Protein AF-A0A265N9C5-F1 (afdb_monomer_lite)

Secondary structure (DSSP, 8-state):
--S--SS-HHHHHHHHHHHHHHHHHHTT---TT-HHHHHHHHHHHHHHHH--GGG--HHHHHHHHHHHHHHHHHHHHHHHHHHHHHHHHHHHHHHHHHT-HHHHHHHHHHS-HHHHHHHHHHHHH---HHHHHHHHT--HHHHHHHHHHHHHHHHHHHHHHH-

Foldseek 3Di:
DDPDPVDDPVRVLVVCLVVLVVLCVVLVPDDPPCPLVVVLSVQSVVQVVPDDPVVDDSVVSSNCSSNVVVVVVSVVVVVVVVVVVVVVVVVVVLVVVLVDVVVLVVLVVQDDPVLNVLLCCCQVVVDDLVVVCVVVVHDSVVSVVSVVVSCVRCDVVNVVSRD

InterPro domains:
  IPR013324 RNA polymerase sigma factor, region 3/4-like [SSF88659] (97-156)

Radius of gyration: 30.81 Å; chains: 1; bounding box: 68×28×76 Å

Sequence (163 aa):
MNKELEFSYEEIFEQNVRRTHYYICKLNMEDPHRGFYQIDFYRLWNAYRTYRLDKGILSTYFNYTIRKNLLRDNMKNQHYAAIVNREMEALKMHIKRIDNPFLRKLIQAELTEIQWKWLDYCLREKMPVKKIAELENVSIGTVEQWESQVRGKLGEKIFRQLF

Organism: NCBI:txid2024554

Structure (mmCIF, N/CA/C/O backbone):
data_AF-A0A265N9C5-F1
#
_entry.id   AF-A0A265N9C5-F1
#
loop_
_atom_site.group_PDB
_atom_site.id
_atom_site.type_symbol
_atom_site.label_atom_id
_atom_site.label_alt_id
_atom_site.label_comp_id
_atom_site.label_asym_id
_atom_site.label_entity_id
_atom_site.label_seq_id
_atom_site.pdbx_PDB_ins_code
_atom_site.Cartn_x
_atom_site.Cartn_y
_atom_site.Cartn_z
_atom_site.occupancy
_atom_site.B_iso_or_equiv
_atom_site.auth_seq_id
_atom_site.auth_comp_id
_atom_site.auth_asym_id
_atom_site.auth_atom_id
_atom_site.pdbx_PDB_model_num
ATOM 1 N N . MET A 1 1 ? -28.082 12.637 35.195 1.00 36.22 1 MET A N 1
ATOM 2 C CA . MET A 1 1 ? -27.314 11.574 35.878 1.00 36.22 1 MET A CA 1
ATOM 3 C C . MET A 1 1 ? -28.002 10.253 35.591 1.00 36.22 1 MET A C 1
ATOM 5 O O . MET A 1 1 ? -29.090 10.036 36.103 1.00 36.22 1 MET A O 1
ATOM 9 N N . ASN A 1 2 ? -27.454 9.452 34.675 1.00 43.16 2 ASN A N 1
ATOM 10 C CA . ASN A 1 2 ? -28.048 8.174 34.277 1.00 43.16 2 ASN A CA 1
ATOM 11 C C . ASN A 1 2 ? -27.557 7.061 35.203 1.00 43.16 2 ASN A C 1
ATOM 13 O O . ASN A 1 2 ? -26.371 7.013 35.515 1.00 43.16 2 ASN A O 1
ATOM 17 N N . LYS A 1 3 ? -28.493 6.202 35.617 1.00 46.19 3 LYS A N 1
ATOM 18 C CA . LYS A 1 3 ? -28.280 4.997 36.424 1.00 46.19 3 LYS A CA 1
ATOM 19 C C . LYS A 1 3 ? -27.105 4.159 35.898 1.00 46.19 3 LYS A C 1
ATOM 21 O O . LYS A 1 3 ? -27.179 3.632 34.792 1.00 46.19 3 LYS A O 1
ATOM 26 N N . GLU A 1 4 ? -26.065 4.108 36.726 1.00 49.69 4 GLU A N 1
ATOM 27 C CA . GLU A 1 4 ? -25.081 3.036 36.933 1.00 49.69 4 GLU A CA 1
ATOM 28 C C . GLU A 1 4 ? -24.666 2.235 35.692 1.00 49.69 4 GLU A C 1
ATOM 30 O O . GLU A 1 4 ? -25.028 1.078 35.494 1.00 49.69 4 GLU A O 1
ATOM 35 N N . LEU A 1 5 ? -23.801 2.842 34.884 1.00 59.41 5 LEU A N 1
ATOM 36 C CA . LEU A 1 5 ? -22.685 2.072 34.349 1.00 59.41 5 LEU A CA 1
ATOM 37 C C . LEU A 1 5 ? -21.688 1.936 35.503 1.00 59.41 5 LEU A C 1
ATOM 39 O O . LEU A 1 5 ? -21.063 2.923 35.875 1.00 59.41 5 LEU A O 1
ATOM 43 N N . GLU A 1 6 ? -21.590 0.744 36.099 1.00 66.81 6 GLU A N 1
ATOM 44 C CA . GLU A 1 6 ? -20.619 0.435 37.171 1.00 66.81 6 GLU A CA 1
ATOM 45 C C . GLU A 1 6 ? -19.164 0.695 36.758 1.00 66.81 6 GLU A C 1
ATOM 47 O O . GLU A 1 6 ? -18.297 0.831 37.612 1.00 66.81 6 GLU A O 1
ATOM 52 N N . PHE A 1 7 ? -18.907 0.781 35.453 1.00 65.19 7 PHE A N 1
ATOM 53 C CA . PHE A 1 7 ? -17.588 0.989 34.883 1.00 65.19 7 PHE A CA 1
ATOM 54 C C . PHE A 1 7 ? -17.489 2.358 34.219 1.00 65.19 7 PHE A C 1
ATOM 56 O O . PHE A 1 7 ? -18.374 2.777 33.464 1.00 65.19 7 PHE A O 1
ATOM 63 N N . SER A 1 8 ? -16.364 3.020 34.454 1.00 79.38 8 SER A N 1
ATOM 64 C CA . SER A 1 8 ? -15.934 4.196 33.705 1.00 79.38 8 SER A CA 1
ATOM 65 C C . SER A 1 8 ? -15.696 3.859 32.228 1.00 79.38 8 SER A C 1
ATOM 67 O O . SER A 1 8 ? -15.565 2.695 31.826 1.00 79.38 8 SER A O 1
ATOM 69 N N . TYR A 1 9 ? -15.625 4.894 31.388 1.00 73.00 9 TYR A N 1
ATOM 70 C CA . TYR A 1 9 ? -15.276 4.706 29.983 1.00 73.00 9 TYR A CA 1
ATOM 71 C C . TYR A 1 9 ? -13.880 4.091 29.842 1.00 73.00 9 TYR A C 1
ATOM 73 O O . TYR A 1 9 ? -13.687 3.230 28.992 1.00 73.00 9 TYR A O 1
ATOM 81 N N . GLU A 1 10 ? -12.941 4.496 30.691 1.00 78.56 10 GLU A N 1
ATOM 82 C CA . GLU A 1 10 ? -11.556 4.037 30.726 1.00 78.56 10 GLU A CA 1
ATOM 83 C C . GLU A 1 10 ? -11.470 2.531 31.015 1.00 78.56 10 GLU A C 1
ATOM 85 O O . GLU A 1 10 ? -10.782 1.798 30.306 1.00 78.56 10 GLU A O 1
ATOM 90 N N . GLU A 1 11 ? -12.244 2.032 31.979 1.00 78.50 11 GLU A N 1
ATOM 91 C CA . GLU A 1 11 ? -12.289 0.600 32.306 1.00 78.50 11 GLU A CA 1
ATOM 92 C C . GLU A 1 11 ? -12.928 -0.218 31.181 1.00 78.50 11 GLU A C 1
ATOM 94 O O . GLU A 1 11 ? -12.422 -1.268 30.776 1.00 78.50 11 GLU A O 1
ATOM 99 N N . ILE A 1 12 ? -14.027 0.287 30.617 1.00 75.62 12 ILE A N 1
ATOM 100 C CA . ILE A 1 12 ? -14.651 -0.298 29.430 1.00 75.62 12 ILE A CA 1
ATOM 101 C C . ILE A 1 12 ? -13.660 -0.314 28.263 1.00 75.62 12 ILE A C 1
ATOM 103 O O . ILE A 1 12 ? -13.581 -1.291 27.513 1.00 75.62 12 ILE A O 1
ATOM 107 N N . PHE A 1 13 ? -12.913 0.765 28.088 1.00 76.56 13 PHE A N 1
ATOM 108 C CA . PHE A 1 13 ? -11.941 0.935 27.028 1.00 76.56 13 PHE A CA 1
ATOM 109 C C . PHE A 1 13 ? -10.825 -0.103 27.151 1.00 76.56 13 PHE A C 1
ATOM 111 O O . PHE A 1 13 ? -10.616 -0.873 26.210 1.00 76.56 13 PHE A O 1
ATOM 118 N N . GLU A 1 14 ? -10.180 -0.214 28.313 1.00 80.00 14 GLU A N 1
ATOM 119 C CA . GLU A 1 14 ? -9.107 -1.184 28.557 1.00 80.00 14 GLU A CA 1
ATOM 120 C C . GLU A 1 14 ? -9.557 -2.627 28.297 1.00 80.00 14 GLU A C 1
ATOM 122 O O . GLU A 1 14 ? -8.845 -3.411 27.658 1.00 80.00 14 GLU A O 1
ATOM 127 N N . GLN A 1 15 ? -10.785 -2.966 28.697 1.00 76.56 15 GLN A N 1
ATOM 128 C CA . GLN A 1 15 ? -11.369 -4.285 28.444 1.00 76.56 15 GLN A CA 1
ATOM 129 C C . GLN A 1 15 ? -11.571 -4.579 26.947 1.00 76.56 15 GLN A C 1
ATOM 131 O O . GLN A 1 15 ? -11.532 -5.742 26.530 1.00 76.56 15 GLN A O 1
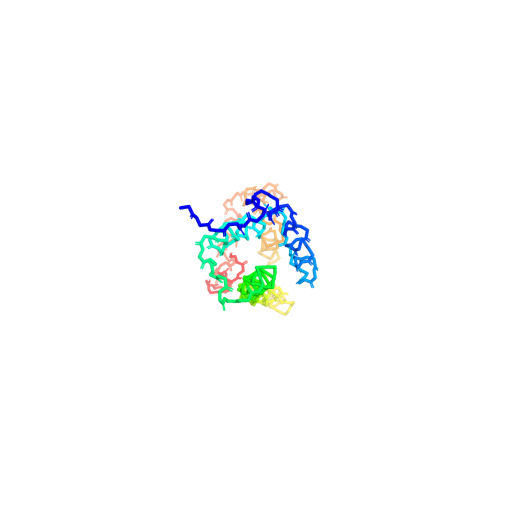ATOM 136 N N . ASN A 1 16 ? -11.784 -3.551 26.119 1.00 79.19 16 ASN A N 1
ATOM 137 C CA . ASN A 1 16 ? -12.029 -3.707 24.685 1.00 79.19 16 ASN A CA 1
ATOM 138 C C . ASN A 1 16 ? -10.767 -3.546 23.820 1.00 79.19 16 ASN A C 1
ATOM 140 O O . ASN A 1 16 ? -10.745 -4.086 22.714 1.00 79.19 16 ASN A O 1
ATOM 144 N N . VAL A 1 17 ? -9.679 -2.948 24.324 1.00 80.69 17 VAL A N 1
ATOM 145 C CA . VAL A 1 17 ? -8.379 -2.873 23.616 1.00 80.69 17 VAL A CA 1
ATOM 146 C C . VAL A 1 17 ? -7.891 -4.263 23.193 1.00 80.69 17 VAL A C 1
ATOM 148 O O . VAL A 1 17 ? -7.507 -4.477 22.038 1.00 80.69 17 VAL A O 1
ATOM 151 N N . ARG A 1 18 ? -7.950 -5.241 24.109 1.00 80.94 18 ARG A N 1
ATOM 152 C CA . ARG A 1 18 ? -7.560 -6.633 23.818 1.00 80.94 18 ARG A CA 1
ATOM 153 C C . ARG A 1 18 ? -8.463 -7.277 22.762 1.00 80.94 18 ARG A C 1
ATOM 155 O O . ARG A 1 18 ? -7.997 -8.098 21.977 1.00 80.94 18 ARG A O 1
ATOM 162 N N . ARG A 1 19 ? -9.742 -6.894 22.712 1.00 81.31 19 ARG A N 1
ATOM 163 C CA . ARG A 1 19 ? -10.717 -7.421 21.743 1.00 81.31 19 ARG A CA 1
ATOM 164 C C . ARG A 1 19 ? -10.477 -6.867 20.345 1.00 81.31 19 ARG A C 1
ATOM 166 O O . ARG A 1 19 ? -10.489 -7.642 19.394 1.00 81.31 19 ARG A O 1
ATOM 173 N N . THR A 1 20 ? -10.206 -5.570 20.220 1.00 82.94 20 THR A N 1
ATOM 174 C CA . THR A 1 20 ? -9.791 -4.971 18.944 1.00 82.94 20 THR A CA 1
ATOM 175 C C . THR A 1 20 ? -8.509 -5.630 18.438 1.00 82.94 20 THR A C 1
ATOM 177 O O . THR A 1 20 ? -8.475 -6.061 17.288 1.00 82.94 20 THR A O 1
ATOM 180 N N . HIS A 1 21 ? -7.513 -5.843 19.312 1.00 83.25 21 HIS A N 1
ATOM 181 C CA . HIS A 1 21 ? -6.295 -6.576 18.938 1.00 83.25 21 HIS A CA 1
ATOM 182 C C . HIS A 1 21 ? -6.606 -7.972 18.393 1.00 83.25 21 HIS A C 1
ATOM 184 O O . HIS A 1 21 ? -6.157 -8.346 17.312 1.00 83.25 21 HIS A O 1
ATOM 190 N N . TYR A 1 22 ? -7.427 -8.727 19.127 1.00 86.00 22 TYR A N 1
ATOM 191 C CA . TYR A 1 22 ? -7.836 -10.068 18.731 1.00 86.00 22 TYR A CA 1
ATOM 192 C C . TYR A 1 22 ? -8.494 -10.081 17.349 1.00 86.00 22 TYR A C 1
ATOM 194 O O . TYR A 1 22 ? -8.175 -10.946 16.538 1.00 86.00 22 TYR A O 1
ATOM 202 N N . TYR A 1 23 ? -9.393 -9.137 17.056 1.00 85.44 23 TYR A N 1
ATOM 203 C CA . TYR A 1 23 ? -10.063 -9.095 15.759 1.00 85.44 23 TYR A CA 1
ATOM 204 C C . TYR A 1 23 ? -9.146 -8.661 14.618 1.00 85.44 23 TYR A C 1
ATOM 206 O O . TYR A 1 23 ? -9.248 -9.259 13.554 1.00 85.44 23 TYR A O 1
ATOM 214 N N . ILE A 1 24 ? -8.237 -7.705 14.827 1.00 85.38 24 ILE A N 1
ATOM 215 C CA . ILE A 1 24 ? -7.233 -7.320 13.820 1.00 85.38 24 ILE A CA 1
ATOM 216 C C . ILE A 1 24 ? -6.377 -8.539 13.445 1.00 85.38 24 ILE A C 1
ATOM 218 O O . ILE A 1 24 ? -6.272 -8.879 12.265 1.00 85.38 24 ILE A O 1
ATOM 222 N N . CYS A 1 25 ? -5.869 -9.267 14.446 1.00 85.88 25 CYS A N 1
ATOM 223 C CA . CYS A 1 25 ? -5.095 -10.490 14.230 1.00 85.88 25 CYS A CA 1
ATOM 224 C C . CYS A 1 25 ? -5.935 -11.598 13.575 1.00 85.88 25 CYS A C 1
ATOM 226 O O . CYS A 1 25 ? -5.506 -12.220 12.608 1.00 85.88 25 CYS A O 1
ATOM 228 N N . LYS A 1 26 ? -7.163 -11.834 14.056 1.00 86.50 26 LYS A N 1
ATOM 229 C CA . LYS A 1 26 ? -8.064 -12.871 13.522 1.00 86.50 26 LYS A CA 1
ATOM 230 C C . LYS A 1 26 ? -8.492 -12.606 12.081 1.00 86.50 26 LYS A C 1
ATOM 232 O O . LYS A 1 26 ? -8.726 -13.550 11.334 1.00 86.50 26 LYS A O 1
ATOM 237 N N . LEU A 1 27 ? -8.656 -11.339 11.711 1.00 85.94 27 LEU A N 1
ATOM 238 C CA . LEU A 1 27 ? -9.014 -10.920 10.357 1.00 85.94 27 LEU A CA 1
ATOM 239 C C . LEU A 1 27 ? -7.788 -10.794 9.440 1.00 85.94 27 LEU A C 1
ATOM 241 O O . LEU A 1 27 ? -7.964 -10.456 8.271 1.00 85.94 27 LEU A O 1
ATOM 245 N N . ASN A 1 28 ? -6.586 -11.090 9.953 1.00 84.94 28 ASN A N 1
ATOM 246 C CA . ASN A 1 28 ? -5.308 -10.999 9.251 1.00 84.94 28 ASN A CA 1
ATOM 247 C C . ASN A 1 28 ? -5.093 -9.623 8.595 1.00 84.94 28 ASN A C 1
ATOM 249 O O . ASN A 1 28 ? -4.697 -9.524 7.435 1.00 84.94 28 ASN A O 1
ATOM 253 N N . MET A 1 29 ? -5.446 -8.562 9.323 1.00 82.19 29 MET A N 1
ATOM 254 C CA . MET A 1 29 ? -5.349 -7.186 8.846 1.00 82.19 29 MET A CA 1
ATOM 255 C C . MET A 1 29 ? -3.959 -6.634 9.164 1.00 82.19 29 MET A C 1
ATOM 257 O O . MET A 1 29 ? -3.533 -6.654 10.319 1.00 82.19 29 MET A O 1
ATOM 261 N N . GLU A 1 30 ? -3.267 -6.106 8.156 1.00 79.81 30 GLU A N 1
ATOM 262 C CA . GLU A 1 30 ? -2.042 -5.337 8.377 1.00 79.81 30 GLU A CA 1
ATOM 263 C C . GLU A 1 30 ? -2.393 -3.965 8.963 1.00 79.81 30 GLU A C 1
ATOM 265 O O . GLU A 1 30 ? -3.158 -3.202 8.372 1.00 79.81 30 GLU A O 1
ATOM 270 N N . ASP A 1 31 ? -1.832 -3.650 10.132 1.00 78.81 31 ASP A N 1
ATOM 271 C CA . ASP A 1 31 ? -2.040 -2.367 10.814 1.00 78.81 31 ASP A CA 1
ATOM 272 C C . ASP A 1 31 ? -0.719 -1.736 11.301 1.00 78.81 31 ASP A C 1
ATOM 274 O O . ASP A 1 31 ? -0.544 -1.490 12.500 1.00 78.81 31 ASP A O 1
ATOM 278 N N . PRO A 1 32 ? 0.251 -1.480 10.402 1.00 71.75 32 PRO A N 1
ATOM 279 C CA . PRO A 1 32 ? 1.592 -1.024 10.781 1.00 71.75 32 PRO A CA 1
ATOM 280 C C . PRO A 1 32 ? 1.592 0.309 11.547 1.00 71.75 32 PRO A C 1
ATOM 282 O O . PRO A 1 32 ? 2.480 0.553 12.361 1.00 71.75 32 PRO A O 1
ATOM 285 N N . HIS A 1 33 ? 0.578 1.154 11.338 1.00 75.56 33 HIS A N 1
ATOM 286 C CA . HIS A 1 33 ? 0.451 2.464 11.987 1.00 75.56 33 HIS A CA 1
ATOM 287 C C . HIS A 1 33 ? -0.632 2.526 13.070 1.00 75.56 33 HIS A C 1
ATOM 289 O O . HIS A 1 33 ? -0.927 3.612 13.570 1.00 75.56 33 HIS A O 1
ATOM 295 N N . ARG A 1 34 ? -1.227 1.388 13.454 1.00 76.88 34 ARG A N 1
ATOM 296 C CA . ARG A 1 34 ? -2.342 1.342 14.416 1.00 76.88 34 ARG A CA 1
ATOM 297 C C . ARG A 1 34 ? -3.531 2.232 14.011 1.00 76.88 34 ARG A C 1
ATOM 299 O O . ARG A 1 34 ? -4.211 2.809 14.861 1.00 76.88 34 ARG A O 1
ATOM 306 N N . GLY A 1 35 ? -3.781 2.366 12.711 1.00 76.69 35 GLY A N 1
ATOM 307 C CA . GLY A 1 35 ? -4.884 3.159 12.174 1.00 76.69 35 GLY A CA 1
ATOM 308 C C . GLY A 1 35 ? -6.240 2.542 12.510 1.00 76.69 35 GLY A C 1
ATOM 309 O O . GLY A 1 35 ? -7.165 3.259 12.898 1.00 76.69 35 GLY A O 1
ATOM 310 N N . PHE A 1 36 ? -6.347 1.209 12.459 1.00 75.12 36 PHE A N 1
ATOM 311 C CA . PHE A 1 36 ? -7.583 0.524 12.849 1.00 75.12 36 PHE A CA 1
ATOM 312 C C . PHE A 1 36 ? -7.879 0.704 14.333 1.00 75.12 36 PHE A C 1
ATOM 314 O O . PHE A 1 36 ? -9.025 0.958 14.692 1.00 75.12 36 PHE A O 1
ATOM 321 N N . TYR A 1 37 ? -6.848 0.674 15.179 1.00 75.25 37 TYR A N 1
ATOM 322 C CA . TYR A 1 37 ? -6.978 0.978 16.603 1.00 75.25 37 TYR A CA 1
ATOM 323 C C . TYR A 1 37 ? -7.586 2.355 16.870 1.00 75.25 37 TYR A C 1
ATOM 325 O O . TYR A 1 37 ? -8.556 2.463 17.615 1.00 75.25 37 TYR A O 1
ATOM 333 N N . GLN A 1 38 ? -7.045 3.409 16.254 1.00 77.50 38 GLN A N 1
ATOM 334 C CA . GLN A 1 38 ? -7.523 4.779 16.473 1.00 77.50 38 GLN A CA 1
ATOM 335 C C . GLN A 1 38 ? -8.980 4.955 16.028 1.00 77.50 38 GLN A C 1
ATOM 337 O O . GLN A 1 38 ? -9.796 5.552 16.735 1.00 77.50 38 GLN A O 1
ATOM 342 N N . ILE A 1 39 ? -9.319 4.394 14.866 1.00 78.12 39 ILE A N 1
ATOM 343 C CA . ILE A 1 39 ? -10.669 4.448 14.305 1.00 78.12 39 ILE A CA 1
ATOM 344 C C . ILE A 1 39 ? -11.656 3.672 15.185 1.00 78.12 39 ILE A C 1
ATOM 346 O O . ILE A 1 39 ? -12.766 4.153 15.439 1.00 78.12 39 ILE A O 1
ATOM 350 N N . ASP A 1 40 ? -11.264 2.499 15.682 1.00 79.12 40 ASP A N 1
ATOM 351 C CA . ASP A 1 40 ? -12.090 1.716 16.598 1.00 79.12 40 ASP A CA 1
ATOM 352 C C . ASP A 1 40 ? -12.319 2.438 17.926 1.00 79.12 40 ASP A C 1
ATOM 354 O O . ASP A 1 40 ? -13.435 2.393 18.439 1.00 79.12 40 ASP A O 1
ATOM 358 N N . PHE A 1 41 ? -11.334 3.168 18.454 1.00 79.38 41 PHE A N 1
ATOM 359 C CA . PHE A 1 41 ? -11.496 3.936 19.694 1.00 79.38 41 PHE A CA 1
ATOM 360 C C . PHE A 1 41 ? -12.541 5.042 19.571 1.00 79.38 41 PHE A C 1
ATOM 362 O O . PHE A 1 41 ? -13.442 5.145 20.405 1.00 79.38 41 PHE A O 1
ATOM 369 N N . TYR A 1 42 ? -12.494 5.819 18.488 1.00 83.00 42 TYR A N 1
ATOM 370 C CA . TYR A 1 42 ? -13.525 6.819 18.212 1.00 83.00 42 TYR A CA 1
ATOM 371 C C . TYR A 1 42 ? -14.920 6.181 18.070 1.00 83.00 42 TYR A C 1
ATOM 373 O O . TYR A 1 42 ? -15.922 6.697 18.576 1.00 83.00 42 TYR A O 1
ATOM 381 N N . ARG A 1 43 ? -14.998 5.021 17.409 1.00 83.50 43 ARG A N 1
ATOM 382 C CA . ARG A 1 43 ? -16.258 4.287 17.217 1.00 83.50 43 ARG A CA 1
ATOM 383 C C . ARG A 1 43 ? -16.785 3.687 18.520 1.00 83.50 43 ARG A C 1
ATOM 385 O O . ARG A 1 43 ? -17.997 3.699 18.719 1.00 83.50 43 ARG A O 1
ATOM 392 N N . LEU A 1 44 ? -15.910 3.214 19.405 1.00 83.62 44 LEU A N 1
ATOM 393 C CA . LEU A 1 44 ? -16.264 2.712 20.733 1.00 83.62 44 LEU A CA 1
ATOM 394 C C . LEU A 1 44 ? -16.807 3.820 21.627 1.00 83.62 44 LEU A C 1
ATOM 396 O O . LEU A 1 44 ? -17.853 3.636 22.243 1.00 83.62 44 LEU A O 1
ATOM 400 N N . TRP A 1 45 ? -16.169 4.990 21.627 1.00 83.88 45 TRP A N 1
ATOM 401 C CA . TRP A 1 45 ? -16.681 6.166 22.329 1.00 83.88 45 TRP A CA 1
ATOM 402 C C . TRP A 1 45 ? -18.084 6.552 21.851 1.00 83.88 45 TRP A C 1
ATOM 404 O O . TRP A 1 45 ? -19.005 6.725 22.652 1.00 83.88 45 TRP A O 1
ATOM 414 N N . ASN A 1 46 ? -18.289 6.616 20.534 1.00 83.75 46 ASN A N 1
ATOM 415 C CA . ASN A 1 46 ? -19.608 6.895 19.971 1.00 83.75 46 ASN A CA 1
ATOM 416 C C . ASN A 1 46 ? -20.633 5.804 20.315 1.00 83.75 46 ASN A C 1
ATOM 418 O O . ASN A 1 46 ? -21.785 6.118 20.618 1.00 83.75 46 ASN A O 1
ATOM 422 N N . ALA A 1 47 ? -20.230 4.532 20.300 1.00 84.31 47 ALA A N 1
ATOM 423 C CA . ALA A 1 47 ? -21.088 3.416 20.679 1.00 84.31 47 ALA A CA 1
ATOM 424 C C . ALA A 1 47 ? -21.496 3.499 22.156 1.00 84.31 47 ALA A C 1
ATOM 426 O O . ALA A 1 47 ? -22.668 3.312 22.460 1.00 84.31 47 ALA A O 1
ATOM 427 N N . TYR A 1 48 ? -20.564 3.837 23.049 1.00 84.62 48 TYR A N 1
ATOM 428 C CA . TYR A 1 48 ? -20.819 4.051 24.473 1.00 84.62 48 TYR A CA 1
ATOM 429 C C . TYR A 1 48 ? -21.817 5.194 24.700 1.00 84.62 48 TYR A C 1
ATOM 431 O O . TYR A 1 48 ? -22.827 5.011 25.373 1.00 84.62 48 TYR A O 1
ATOM 439 N N . ARG A 1 49 ? -21.608 6.347 24.052 1.00 84.38 49 ARG A N 1
ATOM 440 C CA . ARG A 1 49 ? -22.496 7.519 24.173 1.00 84.38 49 ARG A CA 1
ATOM 441 C C . ARG A 1 49 ? -23.915 7.296 23.655 1.00 84.38 49 ARG A C 1
ATOM 443 O O . ARG A 1 49 ? -24.837 7.973 24.098 1.00 84.38 49 ARG A O 1
ATOM 450 N N . THR A 1 50 ? -24.078 6.412 22.677 1.00 84.44 50 THR A N 1
ATOM 451 C CA . THR A 1 50 ? -25.366 6.145 22.012 1.00 84.44 50 THR A CA 1
ATOM 452 C C . THR A 1 50 ? -26.012 4.840 22.471 1.00 84.44 50 THR A C 1
ATOM 454 O O . THR A 1 50 ? -27.093 4.479 21.991 1.00 84.44 50 THR A O 1
ATOM 457 N N . TYR A 1 51 ? -25.364 4.122 23.391 1.00 83.31 51 TYR A N 1
ATOM 458 C CA . TYR A 1 51 ? -25.871 2.878 23.939 1.00 83.31 51 TYR A CA 1
ATOM 459 C C . TYR A 1 51 ? -27.133 3.127 24.765 1.00 83.31 51 TYR A C 1
ATOM 461 O O . TYR A 1 51 ? -27.251 4.100 25.509 1.00 83.31 51 TYR A O 1
ATOM 469 N N . ARG A 1 52 ? -28.089 2.211 24.628 1.00 83.00 52 ARG A N 1
ATOM 470 C CA . ARG A 1 52 ? -29.320 2.189 25.409 1.00 83.00 52 ARG A CA 1
ATOM 471 C C . ARG A 1 52 ? -29.460 0.799 26.024 1.00 83.00 52 ARG A C 1
ATOM 473 O O . ARG A 1 52 ? -29.220 -0.192 25.338 1.00 83.00 52 ARG A O 1
ATOM 480 N N . LEU A 1 53 ? -29.841 0.737 27.300 1.00 80.31 53 LEU A N 1
ATOM 481 C CA . LEU A 1 53 ? -29.927 -0.513 28.073 1.00 80.31 53 LEU A CA 1
ATOM 482 C C . LEU A 1 53 ? -30.909 -1.537 27.475 1.00 80.31 53 LEU A C 1
ATOM 484 O O . LEU A 1 53 ? -30.746 -2.735 27.675 1.00 80.31 53 LEU A O 1
ATOM 488 N N . ASP A 1 54 ? -31.894 -1.081 26.698 1.00 83.56 54 ASP A N 1
ATOM 489 C CA . ASP A 1 54 ? -32.859 -1.924 25.984 1.00 83.56 54 ASP A CA 1
ATOM 490 C C . ASP A 1 54 ? -32.262 -2.655 24.766 1.00 83.56 54 ASP A C 1
A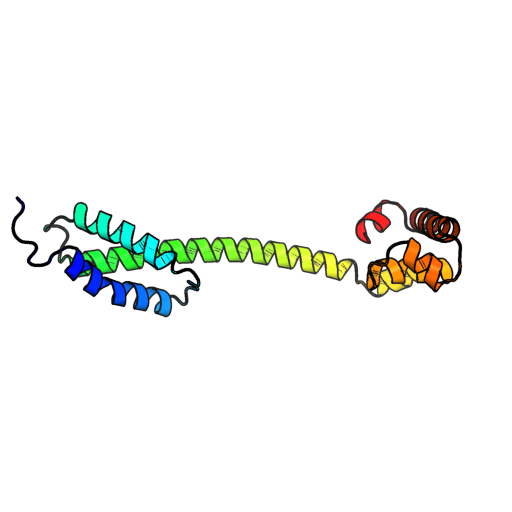TOM 492 O O . ASP A 1 54 ? -32.902 -3.542 24.209 1.00 83.56 54 ASP A O 1
ATOM 496 N N . LYS A 1 55 ? -31.025 -2.335 24.358 1.00 76.25 55 LYS A N 1
ATOM 497 C CA . LYS A 1 55 ? -30.332 -2.984 23.230 1.00 76.25 55 LYS A CA 1
ATOM 498 C C . LYS A 1 55 ? -29.532 -4.237 23.611 1.00 76.25 55 LYS A C 1
ATOM 500 O O . LYS A 1 55 ? -28.779 -4.752 22.783 1.00 76.25 55 LYS A O 1
ATOM 505 N N . GLY A 1 56 ? -29.716 -4.747 24.829 1.00 80.25 56 GLY A N 1
ATOM 506 C CA . GLY A 1 56 ? -29.007 -5.916 25.351 1.00 80.25 56 GLY A CA 1
ATOM 507 C C . GLY A 1 56 ? -27.661 -5.562 25.980 1.00 80.25 56 GLY A C 1
ATOM 508 O O . GLY A 1 56 ? -27.267 -4.407 25.995 1.00 80.25 56 GLY A O 1
ATOM 509 N N . ILE A 1 57 ? -26.954 -6.562 26.512 1.00 84.81 57 ILE A N 1
ATOM 510 C CA . ILE A 1 57 ? -25.749 -6.374 27.339 1.00 84.81 57 ILE A CA 1
ATOM 511 C C . ILE A 1 57 ? -24.676 -5.560 26.593 1.00 84.81 57 ILE A C 1
ATOM 513 O O . ILE A 1 57 ? -24.279 -5.910 25.478 1.00 84.81 57 ILE A O 1
ATOM 517 N N . LEU A 1 58 ? -24.136 -4.527 27.248 1.00 80.56 58 LEU A N 1
ATOM 518 C CA . LEU A 1 58 ? -23.142 -3.596 26.697 1.00 80.56 58 LEU A CA 1
ATOM 519 C C . LEU A 1 58 ? -21.940 -4.293 26.040 1.00 80.56 58 LEU A C 1
ATOM 521 O O . LEU A 1 58 ? -21.516 -3.921 24.947 1.00 80.56 58 LEU A O 1
ATOM 525 N N . SER A 1 59 ? -21.416 -5.344 26.673 1.00 79.88 59 SER A N 1
ATOM 526 C CA . SER A 1 59 ? -20.300 -6.134 26.141 1.00 79.88 59 SER A CA 1
ATOM 527 C C . SER A 1 59 ? -20.642 -6.813 24.810 1.00 79.88 59 SER A C 1
ATOM 529 O O . SER A 1 59 ? -19.813 -6.855 23.900 1.00 79.88 59 SER A O 1
ATOM 531 N N . THR A 1 60 ? -21.878 -7.294 24.662 1.00 84.56 60 THR A N 1
ATOM 532 C CA . THR A 1 60 ? -22.380 -7.903 23.424 1.00 84.56 60 THR A CA 1
ATOM 533 C C . THR A 1 60 ? -22.553 -6.845 22.340 1.00 84.56 60 THR A C 1
ATOM 535 O O . THR A 1 60 ? -22.127 -7.049 21.200 1.00 84.56 60 THR A O 1
ATOM 538 N N . TYR A 1 61 ? -23.097 -5.682 22.703 1.00 84.56 61 TYR A N 1
ATOM 539 C CA . TYR A 1 61 ? -23.240 -4.547 21.795 1.00 84.56 61 TYR A CA 1
ATOM 540 C C . TYR A 1 61 ? -21.886 -4.051 21.260 1.00 84.56 61 TYR A C 1
ATOM 542 O O . TYR A 1 61 ? -21.736 -3.819 20.055 1.00 84.56 61 TYR A O 1
ATOM 550 N N . PHE A 1 62 ? -20.869 -3.954 22.118 1.00 83.94 62 PHE A N 1
ATOM 551 C CA . PHE A 1 62 ? -19.513 -3.591 21.701 1.00 83.94 62 PHE A CA 1
ATOM 552 C C . PHE A 1 62 ? -18.852 -4.653 20.837 1.00 83.94 62 PHE A C 1
ATOM 554 O O . PHE A 1 62 ? -18.289 -4.302 19.803 1.00 83.94 62 PHE A O 1
ATOM 561 N N . ASN A 1 63 ? -18.988 -5.937 21.174 1.00 83.62 63 ASN A N 1
ATOM 562 C CA . ASN A 1 63 ? -18.476 -7.019 20.331 1.00 83.62 63 ASN A CA 1
ATOM 563 C C . ASN A 1 63 ? -19.039 -6.948 18.909 1.00 83.62 63 ASN A C 1
ATOM 565 O O . ASN A 1 63 ? -18.288 -7.044 17.936 1.00 83.62 63 ASN A O 1
ATOM 569 N N . TYR A 1 64 ? -20.352 -6.747 18.789 1.00 86.19 64 TYR A N 1
ATOM 570 C CA . TYR A 1 64 ? -20.997 -6.571 17.495 1.00 86.19 64 TYR A CA 1
ATOM 571 C C . TYR A 1 64 ? -20.464 -5.333 16.764 1.00 86.19 64 TYR A C 1
ATOM 573 O O . TYR A 1 64 ? -20.110 -5.420 15.588 1.00 86.19 64 TYR A O 1
ATOM 581 N N . THR A 1 65 ? -20.363 -4.200 17.462 1.00 85.44 65 THR A N 1
ATOM 582 C CA . THR A 1 65 ? -19.942 -2.924 16.872 1.00 85.44 65 THR A CA 1
ATOM 583 C C . THR A 1 65 ? -18.500 -2.974 16.368 1.00 85.44 65 THR A C 1
ATOM 585 O O . THR A 1 65 ? -18.269 -2.662 15.201 1.00 85.44 65 THR A O 1
ATOM 588 N N . ILE A 1 66 ? -17.551 -3.428 17.195 1.00 84.19 66 ILE A N 1
ATOM 589 C CA . ILE A 1 66 ? -16.128 -3.580 16.840 1.00 84.19 66 ILE A CA 1
ATOM 590 C C . ILE A 1 66 ? -15.989 -4.509 15.632 1.00 84.19 66 ILE A C 1
ATOM 592 O O . ILE A 1 66 ? -15.445 -4.130 14.596 1.00 84.19 66 ILE A O 1
ATOM 596 N N . ARG A 1 67 ? -16.562 -5.717 15.719 1.00 85.88 67 ARG A N 1
ATOM 597 C CA . ARG A 1 67 ? -16.448 -6.722 14.656 1.00 85.88 67 ARG A CA 1
ATOM 598 C C . ARG A 1 67 ? -17.025 -6.219 13.333 1.00 85.88 67 ARG A C 1
ATOM 600 O O . ARG A 1 67 ? -16.390 -6.380 12.295 1.00 85.88 67 ARG A O 1
ATOM 607 N N . LYS A 1 68 ? -18.222 -5.624 13.350 1.00 88.88 68 LYS A N 1
ATOM 608 C CA . LYS A 1 68 ? -18.888 -5.104 12.144 1.00 88.88 68 LYS A CA 1
ATOM 609 C C . LYS A 1 68 ? -18.052 -4.024 11.458 1.00 88.88 68 LYS A C 1
ATOM 611 O O . LYS A 1 68 ? -17.949 -4.004 10.234 1.00 88.88 68 LYS A O 1
ATOM 616 N N . ASN A 1 69 ? -17.482 -3.133 12.255 1.00 87.06 69 ASN A N 1
ATOM 617 C CA . ASN A 1 69 ? -16.698 -2.001 11.793 1.00 87.06 69 ASN A CA 1
ATOM 618 C C . ASN A 1 69 ? -15.363 -2.440 11.177 1.00 87.06 69 ASN A C 1
ATOM 620 O O . ASN A 1 69 ? -15.079 -2.069 10.038 1.00 87.06 69 ASN A O 1
ATOM 624 N N . LEU A 1 70 ? -14.614 -3.308 11.863 1.00 86.62 70 LEU A N 1
ATOM 625 C CA . LEU A 1 70 ? -13.372 -3.882 11.338 1.00 86.62 70 LEU A CA 1
ATOM 626 C C . LEU A 1 70 ? -13.606 -4.698 10.063 1.00 86.62 70 LEU A C 1
ATOM 628 O O . LEU A 1 70 ? -12.855 -4.561 9.103 1.00 86.62 70 LEU A O 1
ATOM 632 N N . LEU A 1 71 ? -14.683 -5.493 10.001 1.00 87.31 71 LEU A N 1
ATOM 633 C CA . LEU A 1 71 ? -15.049 -6.227 8.784 1.00 87.31 71 LEU A CA 1
ATOM 634 C C . LEU A 1 71 ? -15.303 -5.287 7.604 1.00 87.31 71 LEU A C 1
ATOM 636 O O . LEU A 1 71 ? -14.816 -5.538 6.503 1.00 87.31 71 LEU A O 1
ATOM 640 N N . ARG A 1 72 ? -16.051 -4.202 7.828 1.00 88.06 72 ARG A N 1
ATOM 641 C CA . ARG A 1 72 ? -16.343 -3.214 6.786 1.00 88.06 72 ARG A CA 1
ATOM 642 C C . 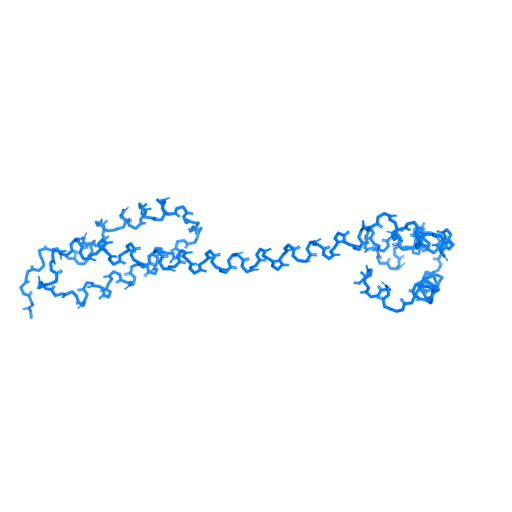ARG A 1 72 ? -15.065 -2.565 6.261 1.00 88.06 72 ARG A C 1
ATOM 644 O O . ARG A 1 72 ? -14.933 -2.404 5.049 1.00 88.06 72 ARG A O 1
ATOM 651 N N . ASP A 1 73 ? -14.152 -2.184 7.148 1.00 86.50 73 ASP A N 1
ATOM 652 C CA . ASP A 1 73 ? -12.912 -1.532 6.730 1.00 86.50 73 ASP A CA 1
ATOM 653 C C . ASP A 1 73 ? -11.957 -2.524 6.049 1.00 86.50 73 ASP A C 1
ATOM 655 O O . ASP A 1 73 ? -11.363 -2.186 5.028 1.00 86.50 73 ASP A O 1
ATOM 659 N N . ASN A 1 74 ? -11.895 -3.776 6.517 1.00 86.56 74 ASN A N 1
ATOM 660 C CA . ASN A 1 74 ? -11.134 -4.834 5.851 1.00 86.56 74 ASN A CA 1
ATOM 661 C C . ASN A 1 74 ? -11.630 -5.068 4.417 1.00 86.56 74 ASN A C 1
ATOM 663 O O . ASN A 1 74 ? -10.838 -5.073 3.480 1.00 86.56 74 ASN A O 1
ATOM 667 N N . MET A 1 75 ? -12.949 -5.183 4.221 1.00 87.31 75 MET A N 1
ATOM 668 C CA . MET A 1 75 ? -13.534 -5.356 2.886 1.00 87.31 75 MET A CA 1
ATOM 669 C C . MET A 1 75 ? -13.199 -4.188 1.953 1.00 87.31 75 MET A C 1
ATOM 671 O O . MET A 1 75 ? -12.876 -4.404 0.786 1.00 87.31 75 MET A O 1
ATOM 675 N N . LYS A 1 76 ? -13.247 -2.948 2.457 1.00 86.69 76 LYS A N 1
ATOM 676 C CA . LYS A 1 76 ? -12.851 -1.771 1.674 1.00 86.69 76 LYS A CA 1
ATOM 677 C C . LYS A 1 76 ? -11.383 -1.840 1.273 1.00 86.69 76 LYS A C 1
ATOM 679 O O . LYS A 1 76 ? -11.076 -1.657 0.100 1.00 86.69 76 LYS A O 1
ATOM 684 N N . ASN A 1 77 ? -10.494 -2.137 2.215 1.00 85.31 77 ASN A N 1
ATOM 685 C CA . ASN A 1 77 ? -9.061 -2.203 1.943 1.00 85.31 77 ASN A CA 1
ATOM 686 C C . ASN A 1 77 ? -8.719 -3.323 0.959 1.00 85.31 77 ASN A C 1
ATOM 688 O O . ASN A 1 77 ? -7.950 -3.095 0.032 1.00 85.31 77 ASN A O 1
ATOM 692 N N . GLN A 1 78 ? -9.344 -4.494 1.094 1.00 86.12 78 GLN A N 1
ATOM 693 C CA . GLN A 1 78 ? -9.207 -5.585 0.129 1.00 86.12 78 GLN A CA 1
ATOM 694 C C . GLN A 1 78 ? -9.680 -5.176 -1.267 1.00 86.12 78 GLN A C 1
ATOM 696 O O . GLN A 1 78 ? -9.029 -5.504 -2.256 1.00 86.12 78 GLN A O 1
ATOM 701 N N . HIS A 1 79 ? -10.783 -4.432 -1.361 1.00 86.56 79 HIS A N 1
ATOM 702 C CA . HIS A 1 79 ? -11.273 -3.931 -2.639 1.00 86.56 79 HIS A CA 1
ATOM 703 C C . HIS A 1 79 ? -10.289 -2.948 -3.289 1.00 86.56 79 HIS A C 1
ATOM 705 O O . HIS A 1 79 ? -9.946 -3.120 -4.458 1.00 86.56 79 HIS A O 1
ATOM 711 N N . TYR A 1 80 ? -9.775 -1.974 -2.531 1.00 82.62 80 TYR A N 1
ATOM 712 C CA . TYR A 1 80 ? -8.738 -1.059 -3.018 1.00 82.62 80 TYR A CA 1
ATOM 713 C C . TYR A 1 80 ? -7.469 -1.808 -3.442 1.00 82.62 80 TYR A C 1
ATOM 715 O O . TYR A 1 80 ? -6.964 -1.578 -4.538 1.00 82.62 80 TYR A O 1
ATOM 723 N N . ALA A 1 81 ? -6.993 -2.753 -2.628 1.00 85.25 81 ALA A N 1
ATOM 724 C CA . ALA A 1 81 ? -5.829 -3.571 -2.952 1.00 85.25 81 ALA A CA 1
ATOM 725 C C . ALA A 1 81 ? -6.045 -4.403 -4.225 1.00 85.25 81 ALA A C 1
ATOM 727 O O . ALA A 1 81 ? -5.135 -4.528 -5.039 1.00 85.25 81 ALA A O 1
ATOM 728 N N . ALA A 1 82 ? -7.248 -4.941 -4.442 1.00 88.88 82 ALA A N 1
ATOM 729 C CA . ALA A 1 82 ? -7.582 -5.684 -5.653 1.00 88.88 82 ALA A CA 1
ATOM 730 C C . ALA A 1 82 ? -7.570 -4.798 -6.910 1.00 88.88 82 ALA A C 1
ATOM 732 O O . ALA A 1 82 ? -7.082 -5.239 -7.951 1.00 88.88 82 ALA A O 1
ATOM 733 N N . ILE A 1 83 ? -8.068 -3.558 -6.816 1.00 86.88 83 ILE A N 1
ATOM 734 C CA . ILE A 1 83 ? -8.003 -2.577 -7.912 1.00 86.88 83 ILE A CA 1
ATOM 735 C C . ILE A 1 83 ? -6.543 -2.260 -8.239 1.00 86.88 83 ILE A C 1
ATOM 737 O O . ILE A 1 83 ? -6.126 -2.453 -9.380 1.00 86.88 83 ILE A O 1
ATOM 741 N N . VAL A 1 84 ? -5.755 -1.868 -7.233 1.00 82.31 84 VAL A N 1
ATOM 742 C CA . VAL A 1 84 ? -4.335 -1.532 -7.411 1.00 82.31 84 VAL A CA 1
ATOM 743 C C . VAL A 1 84 ? -3.563 -2.721 -7.979 1.00 82.31 84 VAL A C 1
ATOM 745 O O . VAL A 1 84 ? -2.814 -2.565 -8.937 1.00 82.31 84 VAL A O 1
ATOM 748 N N . ASN A 1 85 ? -3.776 -3.933 -7.461 1.00 85.31 85 ASN A N 1
ATOM 749 C CA . ASN A 1 85 ? -3.126 -5.132 -7.988 1.00 85.31 85 ASN A CA 1
ATOM 750 C C . ASN A 1 85 ? -3.512 -5.402 -9.444 1.00 85.31 85 ASN A C 1
ATOM 752 O O . ASN A 1 85 ? -2.640 -5.717 -10.247 1.00 85.31 85 ASN A O 1
ATOM 756 N N . ARG A 1 86 ? -4.788 -5.250 -9.818 1.00 84.25 86 ARG A N 1
ATOM 757 C CA . ARG A 1 86 ? -5.221 -5.401 -11.215 1.00 84.25 86 ARG A CA 1
ATOM 758 C C . ARG A 1 86 ? -4.517 -4.394 -12.125 1.00 84.25 86 ARG A C 1
ATOM 760 O O . ARG A 1 86 ? -4.066 -4.778 -13.201 1.00 84.25 86 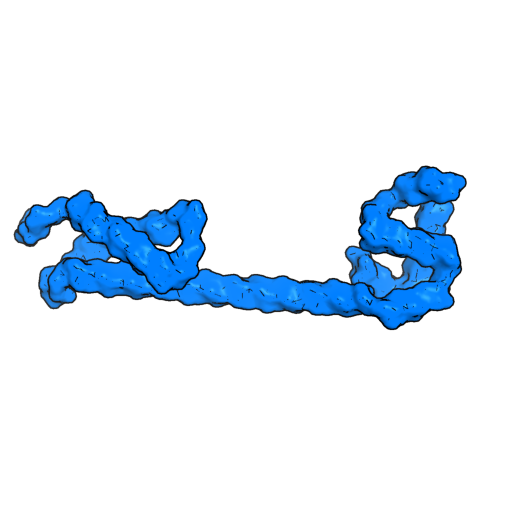ARG A O 1
ATOM 767 N N . GLU A 1 87 ? -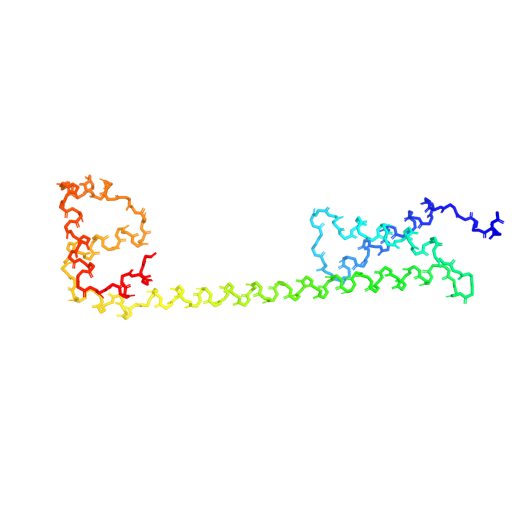4.427 -3.135 -11.711 1.00 78.94 87 GLU A N 1
ATOM 768 C CA . GLU A 1 87 ? -3.733 -2.089 -12.471 1.00 78.94 87 GLU A CA 1
ATOM 769 C C . GLU A 1 87 ? -2.233 -2.379 -12.589 1.00 78.94 87 GLU A C 1
ATOM 771 O O . GLU A 1 87 ? -1.674 -2.323 -13.685 1.00 78.94 87 GLU A O 1
ATOM 776 N N . MET A 1 88 ? -1.595 -2.784 -11.490 1.00 70.56 88 MET A N 1
ATOM 777 C CA . MET A 1 88 ? -0.187 -3.178 -11.467 1.00 70.56 88 MET A CA 1
ATOM 778 C C . MET A 1 88 ? 0.085 -4.384 -12.369 1.00 70.56 88 MET A C 1
ATOM 780 O O . MET A 1 88 ? 1.072 -4.387 -13.102 1.00 70.56 88 MET A O 1
ATOM 784 N N . GLU A 1 89 ? -0.781 -5.398 -12.369 1.00 74.44 89 GLU A N 1
ATOM 785 C CA . GLU A 1 89 ? -0.663 -6.544 -13.277 1.00 74.44 89 GLU A CA 1
ATOM 786 C C . GLU A 1 89 ? -0.886 -6.140 -14.741 1.00 74.44 89 GLU A C 1
ATOM 788 O O . GLU A 1 89 ? -0.147 -6.584 -15.620 1.00 74.44 89 GLU A O 1
ATOM 793 N N . ALA A 1 90 ? -1.832 -5.240 -15.028 1.00 71.75 90 ALA A N 1
ATOM 794 C CA . ALA A 1 90 ? -2.023 -4.699 -16.374 1.00 71.75 90 ALA A CA 1
ATOM 795 C C . ALA A 1 90 ? -0.786 -3.926 -16.867 1.00 71.75 90 ALA A C 1
ATOM 797 O O . ALA A 1 90 ? -0.400 -4.062 -18.035 1.00 71.75 90 ALA A O 1
ATOM 798 N N . LEU A 1 91 ? -0.133 -3.169 -15.980 1.00 67.19 91 LEU A N 1
ATOM 799 C CA . LEU A 1 91 ? 1.115 -2.466 -16.268 1.00 67.19 91 LEU A CA 1
ATOM 800 C C . LEU A 1 91 ? 2.277 -3.446 -16.484 1.00 67.19 91 LEU A C 1
ATOM 802 O O . LEU A 1 91 ? 2.982 -3.345 -17.486 1.00 67.19 91 LEU A O 1
ATOM 806 N N . LYS A 1 92 ? 2.439 -4.454 -15.615 1.00 68.50 92 LYS A N 1
ATOM 807 C CA . LYS A 1 92 ? 3.440 -5.525 -15.790 1.00 68.50 92 LYS A CA 1
ATOM 808 C C . LYS A 1 92 ? 3.255 -6.267 -17.112 1.00 68.50 92 LYS A C 1
ATOM 810 O O . LYS A 1 92 ? 4.237 -6.579 -17.780 1.00 68.50 92 LYS A O 1
ATOM 815 N N . MET A 1 93 ? 2.012 -6.539 -17.508 1.00 65.75 93 MET A N 1
ATOM 816 C CA . MET A 1 93 ? 1.696 -7.166 -18.792 1.00 65.75 93 MET A CA 1
ATOM 817 C C . MET A 1 93 ? 2.065 -6.276 -19.984 1.00 65.75 93 MET A C 1
ATOM 819 O O . MET A 1 93 ? 2.555 -6.792 -20.988 1.00 65.75 93 MET A O 1
ATOM 823 N N . HIS A 1 94 ? 1.883 -4.955 -19.882 1.00 59.97 94 HIS A N 1
ATOM 824 C CA . HIS A 1 94 ? 2.363 -4.015 -20.901 1.00 59.97 94 HIS A CA 1
ATOM 825 C C . HIS A 1 94 ? 3.891 -4.001 -20.985 1.00 59.97 94 HIS A C 1
ATOM 827 O O . HIS A 1 94 ? 4.434 -4.128 -22.079 1.00 59.97 94 HIS A O 1
ATOM 833 N N . ILE A 1 95 ? 4.583 -3.955 -19.846 1.00 58.31 95 ILE A N 1
ATOM 834 C CA . ILE A 1 95 ? 6.051 -4.001 -19.792 1.00 58.31 95 ILE A CA 1
ATOM 835 C C . ILE A 1 95 ? 6.581 -5.310 -20.404 1.00 58.31 95 ILE A C 1
ATOM 837 O O . ILE A 1 95 ? 7.466 -5.280 -21.253 1.00 58.31 95 ILE A O 1
ATOM 841 N N . LYS A 1 96 ? 5.987 -6.465 -20.071 1.00 62.62 96 LYS A N 1
ATOM 842 C CA . LYS A 1 96 ? 6.360 -7.762 -20.672 1.00 62.62 96 LYS A CA 1
ATOM 843 C C . LYS A 1 96 ? 6.144 -7.827 -22.187 1.00 62.62 96 LYS A C 1
ATOM 845 O O . LYS A 1 96 ? 6.845 -8.572 -22.861 1.00 62.62 96 LYS A O 1
ATOM 850 N N . ARG A 1 97 ? 5.169 -7.091 -22.735 1.00 58.03 97 ARG A N 1
ATOM 851 C CA . ARG A 1 97 ? 4.968 -7.001 -24.193 1.00 58.03 97 ARG A CA 1
ATOM 852 C C . ARG A 1 97 ? 6.057 -6.179 -24.877 1.00 58.03 97 ARG A C 1
ATOM 854 O O . ARG A 1 97 ? 6.385 -6.486 -26.019 1.00 58.03 97 ARG A O 1
ATOM 861 N N . ILE A 1 98 ? 6.589 -5.169 -24.195 1.00 55.53 98 ILE A N 1
ATOM 862 C CA . ILE A 1 98 ? 7.693 -4.340 -24.689 1.00 55.53 98 ILE A CA 1
ATOM 863 C C . ILE A 1 98 ? 9.000 -5.152 -24.684 1.00 55.53 98 ILE A C 1
ATOM 865 O O . ILE A 1 98 ? 9.750 -5.108 -25.654 1.00 55.53 98 ILE A O 1
ATOM 869 N N . ASP A 1 99 ? 9.209 -6.004 -23.677 1.00 58.06 99 ASP A N 1
ATOM 870 C CA . ASP A 1 99 ? 10.381 -6.889 -23.560 1.00 58.06 99 ASP A CA 1
ATOM 871 C C . ASP A 1 99 ? 10.229 -8.217 -24.346 1.00 58.06 99 ASP A C 1
ATOM 873 O O . ASP A 1 99 ? 10.575 -9.306 -23.886 1.00 58.06 99 ASP A O 1
ATOM 877 N N . ASN A 1 100 ? 9.630 -8.156 -25.541 1.00 70.38 100 ASN A N 1
ATOM 878 C CA . ASN A 1 100 ? 9.374 -9.326 -26.381 1.00 70.38 100 ASN A CA 1
ATOM 879 C C . ASN A 1 100 ? 10.627 -9.694 -27.211 1.00 70.38 100 ASN A C 1
ATOM 881 O O . ASN A 1 100 ? 11.025 -8.914 -28.082 1.00 70.38 100 ASN A O 1
ATOM 885 N N . PRO A 1 101 ? 11.206 -10.904 -27.054 1.00 73.56 101 PRO A N 1
ATOM 886 C CA . PRO A 1 101 ? 12.383 -11.345 -27.811 1.00 73.56 101 PRO A CA 1
ATOM 887 C C . PRO A 1 101 ? 12.213 -11.311 -29.338 1.00 73.56 101 PRO A C 1
ATOM 889 O O . PRO A 1 101 ? 13.193 -11.127 -30.060 1.00 73.56 101 PRO A O 1
ATOM 892 N N . PHE A 1 102 ? 10.987 -11.471 -29.847 1.00 71.44 102 PHE A N 1
ATOM 893 C CA . PHE A 1 102 ? 10.686 -11.365 -31.277 1.00 71.44 102 PHE A CA 1
ATOM 894 C C . PHE A 1 102 ? 10.697 -9.917 -31.761 1.00 71.44 102 PHE A C 1
ATOM 896 O O . PHE A 1 102 ? 11.292 -9.644 -32.799 1.00 71.44 102 PHE A O 1
ATOM 903 N N . LEU A 1 103 ? 10.108 -8.986 -31.000 1.00 70.75 103 LEU A N 1
ATOM 904 C CA . LEU A 1 103 ? 10.206 -7.553 -31.307 1.00 70.75 103 LEU A CA 1
ATOM 905 C C . LEU A 1 103 ? 11.661 -7.097 -31.242 1.00 70.75 103 LEU A C 1
ATOM 907 O O . LEU A 1 103 ? 12.107 -6.370 -32.118 1.00 70.75 103 LEU A O 1
ATOM 911 N N . ARG A 1 104 ? 12.424 -7.606 -30.269 1.00 74.62 104 ARG A N 1
ATOM 912 C CA . ARG A 1 104 ? 13.860 -7.352 -30.143 1.00 74.62 104 ARG A CA 1
ATOM 913 C C . ARG A 1 104 ? 14.621 -7.755 -31.407 1.00 74.62 104 ARG A C 1
ATOM 915 O O . ARG A 1 104 ? 15.363 -6.944 -31.945 1.00 74.62 104 ARG A O 1
ATOM 922 N N . LYS A 1 105 ? 14.401 -8.978 -31.904 1.00 79.81 105 LYS A N 1
ATOM 923 C CA . LYS A 1 105 ? 15.022 -9.465 -33.149 1.00 79.81 105 LYS A CA 1
ATOM 924 C C . LYS A 1 105 ? 14.566 -8.686 -34.382 1.00 79.81 105 LYS A C 1
ATOM 926 O O . LYS A 1 105 ? 15.386 -8.418 -35.249 1.00 79.81 105 LYS A O 1
ATOM 931 N N . LEU A 1 106 ? 13.286 -8.320 -34.453 1.00 75.56 106 LEU A N 1
ATOM 932 C CA . LEU A 1 106 ? 12.736 -7.547 -35.567 1.00 75.56 106 LEU A CA 1
ATOM 933 C C . LEU A 1 106 ? 13.334 -6.134 -35.613 1.00 75.56 106 LEU A C 1
ATOM 935 O O . LEU A 1 106 ? 13.801 -5.699 -36.654 1.00 75.56 106 LEU A O 1
ATOM 939 N N . ILE A 1 107 ? 13.391 -5.451 -34.467 1.00 78.50 107 ILE A N 1
ATOM 940 C CA . ILE A 1 107 ? 14.015 -4.130 -34.322 1.00 78.50 107 ILE A CA 1
ATOM 941 C C . ILE A 1 107 ? 15.513 -4.209 -34.632 1.00 78.50 107 ILE A C 1
ATOM 943 O O . ILE A 1 107 ? 16.035 -3.369 -35.357 1.00 78.50 107 ILE A O 1
ATOM 947 N N . GLN A 1 108 ? 16.205 -5.231 -34.121 1.00 83.44 108 GLN A N 1
ATOM 948 C CA . GLN A 1 108 ? 17.630 -5.431 -34.379 1.00 83.44 108 GLN A CA 1
ATOM 949 C C . GLN A 1 108 ? 17.929 -5.651 -35.870 1.00 83.44 108 GLN A C 1
ATOM 951 O O . GLN A 1 108 ? 18.984 -5.231 -36.329 1.00 83.44 108 GLN A O 1
ATOM 956 N N . ALA A 1 109 ? 17.020 -6.270 -36.629 1.00 83.56 109 ALA A N 1
ATOM 957 C CA . ALA A 1 109 ? 17.196 -6.487 -38.066 1.00 83.56 109 ALA A CA 1
ATOM 958 C C . ALA A 1 109 ? 17.122 -5.188 -38.896 1.00 83.56 109 ALA A C 1
ATOM 960 O O . ALA A 1 109 ? 17.757 -5.099 -39.942 1.00 83.56 109 ALA A O 1
ATOM 961 N N . GLU A 1 110 ? 16.387 -4.176 -38.423 1.00 82.81 110 GLU A N 1
ATOM 962 C CA . GLU A 1 110 ? 16.198 -2.888 -39.116 1.00 82.81 110 GLU A CA 1
ATOM 963 C C . GLU A 1 110 ? 17.275 -1.841 -38.760 1.00 82.81 110 GLU A C 1
ATOM 965 O O . GLU A 1 110 ? 17.461 -0.822 -39.444 1.00 82.81 110 GLU A O 1
ATOM 970 N N . LEU A 1 111 ? 18.007 -2.070 -37.669 1.00 87.31 111 LEU A N 1
ATOM 971 C CA . LEU A 1 111 ? 19.009 -1.153 -37.139 1.00 87.31 111 LEU A CA 1
ATOM 972 C C . LEU A 1 111 ? 20.425 -1.613 -37.489 1.00 87.31 111 LEU A C 1
ATOM 974 O O . LEU A 1 111 ? 20.749 -2.795 -37.479 1.00 87.31 111 LEU A O 1
ATOM 978 N N . THR A 1 112 ? 21.309 -0.656 -37.769 1.00 90.31 112 THR A N 1
ATOM 979 C CA . THR A 1 112 ? 22.745 -0.955 -37.869 1.00 90.31 112 THR A CA 1
ATOM 980 C C . THR A 1 112 ? 23.310 -1.256 -36.482 1.00 90.31 112 THR A C 1
ATOM 982 O O . THR A 1 112 ? 22.764 -0.787 -35.486 1.00 90.31 112 THR A O 1
ATOM 985 N N . GLU A 1 113 ? 24.460 -1.923 -36.398 1.00 86.75 113 GLU A N 1
ATOM 986 C CA . GLU A 1 113 ? 25.098 -2.285 -35.123 1.00 86.75 113 GLU A CA 1
ATOM 987 C C . GLU A 1 113 ? 25.240 -1.100 -34.150 1.00 86.75 113 GLU A C 1
ATOM 989 O O . GLU A 1 113 ? 24.880 -1.209 -32.983 1.00 86.75 113 GLU A O 1
ATOM 994 N N . ILE A 1 114 ? 25.644 0.071 -34.650 1.00 87.31 114 ILE A N 1
ATOM 995 C CA . ILE A 1 114 ? 25.796 1.300 -33.854 1.00 87.31 114 ILE A CA 1
ATOM 996 C C . ILE A 1 114 ? 24.445 1.828 -33.328 1.00 87.31 114 ILE A C 1
ATOM 998 O O . ILE A 1 114 ? 24.327 2.228 -32.173 1.00 87.31 114 ILE A O 1
ATOM 1002 N N . GLN A 1 115 ? 23.401 1.776 -34.156 1.00 87.56 115 GLN A N 1
ATOM 1003 C CA . GLN A 1 115 ? 22.035 2.185 -33.801 1.00 87.56 115 GLN A CA 1
ATOM 1004 C C . GLN A 1 115 ? 21.426 1.233 -32.762 1.00 87.56 115 GLN A C 1
ATOM 1006 O O . GLN A 1 115 ? 20.747 1.662 -31.831 1.00 87.56 115 GLN A O 1
ATOM 1011 N N . TRP A 1 116 ? 21.701 -0.065 -32.906 1.00 87.25 116 TRP A N 1
ATOM 1012 C CA . TRP A 1 116 ? 21.307 -1.091 -31.949 1.00 87.25 116 TRP A CA 1
ATOM 1013 C C . TRP A 1 116 ? 22.021 -0.924 -30.605 1.00 87.25 116 TRP A C 1
ATOM 1015 O O . TRP A 1 116 ? 21.388 -1.001 -29.554 1.00 87.25 116 TRP A O 1
ATOM 1025 N N . LYS A 1 117 ? 23.326 -0.640 -30.639 1.00 87.94 117 LYS A N 1
ATOM 1026 C CA . LYS A 1 117 ? 24.150 -0.395 -29.453 1.00 87.94 117 LYS A CA 1
ATOM 1027 C C . LYS A 1 117 ? 23.651 0.819 -28.666 1.00 87.94 117 LYS A C 1
ATOM 1029 O O . LYS A 1 117 ? 23.471 0.727 -27.455 1.00 87.94 117 LYS A O 1
ATOM 1034 N N . TRP A 1 118 ? 23.327 1.914 -29.360 1.00 89.19 118 TRP A N 1
ATOM 1035 C CA . TRP A 1 118 ? 22.668 3.080 -28.763 1.00 89.19 118 TRP A CA 1
ATOM 1036 C C . TRP A 1 118 ? 21.342 2.709 -28.083 1.00 89.19 118 TRP A C 1
ATOM 1038 O O . TRP A 1 118 ? 21.126 3.051 -26.921 1.00 89.19 118 TRP A O 1
ATOM 1048 N N . LEU A 1 119 ? 20.480 1.957 -28.775 1.00 85.12 119 LEU A N 1
ATOM 1049 C CA . LEU A 1 119 ? 19.179 1.557 -28.241 1.00 85.12 119 LEU A CA 1
ATOM 1050 C C . LEU A 1 119 ? 19.316 0.667 -26.989 1.00 85.12 119 LEU A C 1
ATOM 1052 O O . LEU A 1 119 ? 18.579 0.869 -26.025 1.00 85.12 119 LEU A O 1
ATOM 1056 N N . ASP A 1 120 ? 20.268 -0.275 -26.961 1.00 84.06 120 ASP A N 1
ATOM 1057 C CA . ASP A 1 120 ? 20.524 -1.126 -25.784 1.00 84.06 120 ASP A CA 1
ATOM 1058 C C . ASP A 1 120 ? 21.061 -0.296 -24.598 1.00 84.06 120 ASP A C 1
ATOM 1060 O O . ASP A 1 120 ? 20.578 -0.481 -23.480 1.00 84.06 120 ASP A O 1
ATOM 1064 N N . TYR A 1 121 ? 21.942 0.693 -24.824 1.00 85.81 121 TYR A N 1
ATOM 1065 C CA . TYR A 1 121 ? 22.399 1.616 -23.768 1.00 85.81 121 TYR A CA 1
ATOM 1066 C C . TYR A 1 121 ? 21.264 2.438 -23.152 1.00 85.81 121 TYR A C 1
ATOM 1068 O O . TYR A 1 121 ? 21.225 2.645 -21.932 1.00 85.81 121 TYR A O 1
ATOM 1076 N N . CYS A 1 122 ? 20.318 2.892 -23.971 1.00 81.38 122 CYS A N 1
ATOM 1077 C CA . CYS A 1 122 ? 19.186 3.672 -23.490 1.00 81.38 122 CYS A CA 1
ATOM 1078 C C . CYS A 1 122 ? 18.145 2.801 -22.761 1.00 81.38 122 CYS A C 1
ATOM 1080 O O . CYS A 1 122 ? 17.647 3.212 -21.712 1.00 81.38 122 CYS A O 1
ATOM 1082 N N . LEU A 1 123 ? 17.850 1.593 -23.258 1.00 76.38 123 LEU A N 1
ATOM 1083 C CA . LEU A 1 123 ? 16.839 0.698 -22.675 1.00 76.38 123 LEU A CA 1
ATOM 1084 C C . LEU A 1 123 ? 17.322 -0.043 -21.421 1.00 76.38 123 LEU A C 1
ATOM 1086 O O . LEU A 1 123 ? 16.591 -0.128 -20.435 1.00 76.38 123 LEU A O 1
ATOM 1090 N N . ARG A 1 124 ? 18.542 -0.593 -21.445 1.00 69.88 124 ARG A N 1
ATOM 1091 C CA . ARG A 1 124 ? 19.074 -1.432 -20.358 1.00 69.88 124 ARG A CA 1
ATOM 1092 C C . ARG A 1 124 ? 19.666 -0.597 -19.230 1.00 69.88 124 ARG A C 1
ATOM 1094 O O . ARG A 1 124 ? 19.479 -0.921 -18.060 1.00 69.88 124 ARG A O 1
ATOM 1101 N N . GLU A 1 125 ? 20.385 0.465 -19.581 1.00 66.00 125 GLU A N 1
ATOM 1102 C CA . GLU A 1 125 ? 21.253 1.180 -18.640 1.00 66.00 125 GLU A CA 1
ATOM 1103 C C . GLU A 1 125 ? 20.789 2.611 -18.342 1.00 66.00 125 GLU A C 1
ATOM 1105 O O . GLU A 1 125 ? 21.393 3.285 -17.506 1.00 66.00 125 GLU A O 1
ATOM 1110 N N . LYS A 1 126 ? 19.698 3.069 -18.985 1.00 75.81 126 LYS A N 1
ATOM 1111 C CA . LYS A 1 126 ? 19.144 4.431 -18.852 1.00 75.81 126 LYS A CA 1
ATOM 1112 C C . LYS A 1 126 ? 20.234 5.505 -18.933 1.00 75.81 126 LYS A C 1
ATOM 1114 O O . LYS A 1 126 ? 20.211 6.494 -18.195 1.00 75.81 126 LYS A O 1
ATOM 1119 N N . MET A 1 127 ? 21.237 5.281 -19.784 1.00 81.81 127 MET A N 1
ATOM 1120 C CA . MET A 1 127 ? 22.393 6.163 -19.837 1.00 81.81 127 MET A CA 1
ATOM 1121 C C . MET A 1 127 ? 22.038 7.501 -20.491 1.00 81.81 127 MET A C 1
ATOM 1123 O O . MET A 1 127 ? 21.384 7.515 -21.534 1.00 81.81 127 MET A O 1
ATOM 1127 N N . PRO A 1 128 ? 22.511 8.632 -19.938 1.00 86.19 128 PRO A N 1
ATOM 1128 C CA . PRO A 1 128 ? 22.385 9.918 -20.605 1.00 86.19 128 PRO A CA 1
ATOM 1129 C C . PRO A 1 128 ? 23.294 9.972 -21.844 1.00 86.19 128 PRO A C 1
ATOM 1131 O O . PRO A 1 128 ? 24.407 9.444 -21.824 1.00 86.19 128 PRO A O 1
ATOM 1134 N N . VAL A 1 129 ? 22.855 10.684 -22.889 1.00 85.69 129 VAL A N 1
ATOM 1135 C CA . VAL A 1 129 ? 23.552 10.852 -24.188 1.00 85.69 129 VAL A CA 1
ATOM 1136 C C . VAL A 1 129 ? 25.035 11.202 -24.017 1.00 85.69 129 VAL A C 1
ATOM 1138 O O . VAL A 1 129 ? 25.898 10.634 -24.681 1.00 85.69 129 VAL A O 1
ATOM 1141 N N . LYS A 1 130 ? 25.349 12.081 -23.058 1.00 87.62 130 LYS A N 1
ATOM 1142 C CA . LYS A 1 130 ? 26.723 12.491 -22.739 1.00 87.62 130 LYS A CA 1
ATOM 1143 C C . LYS A 1 130 ? 27.619 11.321 -22.310 1.00 87.62 130 LYS A C 1
ATOM 1145 O O . LYS A 1 130 ? 28.762 11.242 -22.738 1.00 87.62 130 LYS A O 1
ATOM 1150 N N . LYS A 1 131 ? 27.093 10.396 -21.503 1.00 87.69 131 LYS A N 1
ATOM 1151 C CA . LYS A 1 131 ? 27.844 9.228 -21.024 1.00 87.69 131 LYS A CA 1
ATOM 1152 C C . LYS A 1 131 ? 28.085 8.219 -22.148 1.00 87.69 131 LYS A C 1
ATOM 1154 O O . LYS A 1 131 ? 29.148 7.616 -22.202 1.00 87.69 131 LYS A O 1
ATOM 1159 N N . ILE A 1 132 ? 27.127 8.077 -23.067 1.00 89.19 132 ILE A N 1
ATOM 1160 C CA . ILE A 1 132 ? 27.284 7.245 -24.271 1.00 89.19 132 ILE A CA 1
ATOM 1161 C C . ILE A 1 132 ? 28.384 7.822 -25.171 1.00 89.19 132 ILE A C 1
ATOM 1163 O O . ILE A 1 132 ? 29.236 7.078 -25.644 1.00 89.19 132 ILE A O 1
ATOM 1167 N N . ALA A 1 133 ? 28.407 9.145 -25.356 1.00 91.06 133 ALA A N 1
ATOM 1168 C CA . ALA A 1 133 ? 29.432 9.826 -26.146 1.00 91.06 133 ALA A CA 1
ATOM 1169 C C . ALA A 1 133 ? 30.848 9.605 -25.582 1.00 91.06 133 ALA A C 1
ATOM 1171 O O . ALA A 1 133 ? 31.770 9.295 -26.333 1.00 91.06 133 ALA A O 1
ATOM 1172 N N . GLU A 1 134 ? 31.004 9.696 -24.256 1.00 90.62 134 GLU A N 1
ATOM 1173 C CA . GLU A 1 134 ? 32.268 9.422 -23.558 1.00 90.62 134 GLU A CA 1
ATOM 1174 C C . GLU A 1 134 ? 32.701 7.950 -23.686 1.00 90.62 134 GLU A C 1
ATOM 1176 O O . GLU A 1 134 ? 33.871 7.680 -23.944 1.00 90.62 134 GLU A O 1
ATOM 1181 N N . LEU A 1 135 ? 31.769 6.998 -23.548 1.00 88.75 135 LEU A N 1
ATOM 1182 C CA . LEU A 1 135 ? 32.055 5.559 -23.646 1.00 88.75 135 LEU A CA 1
ATOM 1183 C C . LEU A 1 135 ? 32.444 5.120 -25.061 1.00 88.75 135 LEU A C 1
ATOM 1185 O O . LEU A 1 135 ? 33.359 4.318 -25.228 1.00 88.75 135 LEU A O 1
ATOM 1189 N N . GLU A 1 136 ? 31.759 5.647 -26.073 1.00 90.12 136 GLU A N 1
ATOM 1190 C CA . GLU A 1 136 ? 32.013 5.324 -27.480 1.00 90.12 136 GLU A CA 1
ATOM 1191 C C . GLU A 1 136 ? 33.099 6.209 -28.106 1.00 90.12 136 GLU A C 1
ATOM 1193 O O . GLU A 1 136 ? 33.454 6.016 -29.268 1.00 90.12 136 GLU A O 1
ATOM 1198 N N . ASN A 1 137 ? 33.642 7.167 -27.345 1.00 91.56 137 ASN A N 1
ATOM 1199 C CA . ASN A 1 137 ? 34.630 8.143 -27.802 1.00 91.56 137 ASN A CA 1
ATOM 1200 C C . ASN A 1 137 ? 34.173 8.900 -29.068 1.00 91.56 137 ASN A C 1
ATOM 1202 O O . ASN A 1 137 ? 34.924 9.077 -30.030 1.00 91.56 137 ASN A O 1
ATOM 1206 N N . VAL A 1 138 ? 32.910 9.333 -29.070 1.00 93.25 138 VAL A N 1
ATOM 1207 C CA . VAL A 1 138 ? 32.278 10.098 -30.154 1.00 93.25 138 VAL A CA 1
ATOM 1208 C C . VAL A 1 138 ? 31.762 11.440 -29.640 1.00 93.25 138 VAL A C 1
ATOM 1210 O O . VAL A 1 138 ? 31.677 11.685 -28.439 1.00 93.25 138 VAL A O 1
ATOM 1213 N N . SER A 1 139 ? 31.390 12.337 -30.553 1.00 93.88 139 SER A N 1
ATOM 1214 C CA . SER A 1 139 ? 30.759 13.600 -30.163 1.00 93.88 139 SER A CA 1
ATOM 1215 C C . SER A 1 139 ? 29.309 13.387 -29.713 1.00 93.88 139 SER A C 1
ATOM 1217 O O . SER A 1 139 ? 28.625 12.486 -30.197 1.00 93.88 139 SER A O 1
ATOM 1219 N N . ILE A 1 140 ? 28.803 14.260 -28.838 1.00 91.62 140 ILE A N 1
ATOM 1220 C CA . ILE A 1 140 ? 27.392 14.250 -28.411 1.00 91.62 140 ILE A CA 1
ATOM 1221 C C . ILE A 1 140 ? 26.453 14.330 -29.625 1.00 91.62 140 ILE A C 1
ATOM 1223 O O . ILE A 1 140 ? 25.514 13.545 -29.718 1.00 91.62 140 ILE A O 1
ATOM 1227 N N . GLY A 1 141 ? 26.761 15.191 -30.602 1.00 90.56 141 GLY A N 1
ATOM 1228 C CA . GLY A 1 141 ? 25.958 15.323 -31.822 1.00 90.56 141 GLY A CA 1
ATOM 1229 C C . GLY A 1 141 ? 25.930 14.050 -32.678 1.00 90.56 141 GLY A C 1
ATOM 1230 O O . GLY A 1 141 ? 24.942 13.778 -33.353 1.00 90.56 141 GLY A O 1
ATOM 1231 N N . THR A 1 142 ? 26.975 13.218 -32.612 1.00 90.94 142 THR A N 1
ATOM 1232 C CA . THR A 1 142 ? 26.988 11.894 -33.256 1.00 90.94 142 THR A CA 1
ATOM 1233 C C . THR A 1 142 ? 25.989 10.946 -32.590 1.00 90.94 142 THR A C 1
ATOM 1235 O O . THR A 1 142 ? 25.272 10.229 -33.283 1.00 90.94 142 THR A O 1
ATOM 1238 N N . VAL A 1 143 ? 25.885 10.979 -31.259 1.00 90.69 143 VAL A N 1
ATOM 1239 C CA . VAL A 1 143 ? 24.918 10.167 -30.505 1.00 90.69 143 VAL A CA 1
ATOM 1240 C C . VAL A 1 143 ? 23.480 10.644 -30.750 1.00 90.69 143 VAL A C 1
ATOM 1242 O O . VAL A 1 143 ? 22.587 9.824 -30.953 1.00 90.69 143 VAL A O 1
ATOM 1245 N N . GLU A 1 144 ? 23.251 11.956 -30.818 1.00 90.75 144 GLU A N 1
ATOM 1246 C CA . GLU A 1 144 ? 21.946 12.539 -31.183 1.00 90.75 144 GLU A CA 1
ATOM 1247 C C . GLU A 1 144 ? 21.537 12.182 -32.622 1.00 90.75 144 GLU A C 1
ATOM 1249 O O . GLU A 1 144 ? 20.366 11.929 -32.920 1.00 90.75 144 GLU A O 1
ATOM 1254 N N . GLN A 1 145 ? 22.505 12.095 -33.539 1.00 92.06 145 GLN A N 1
ATOM 1255 C CA . GLN A 1 145 ? 22.251 11.620 -34.895 1.00 92.06 145 GLN A CA 1
ATOM 1256 C C . GLN A 1 145 ? 21.818 10.146 -34.906 1.00 92.06 145 GLN A C 1
ATOM 1258 O O . GLN A 1 145 ? 20.926 9.786 -35.680 1.00 92.06 145 GLN A O 1
ATOM 1263 N N . TRP A 1 146 ? 22.398 9.297 -34.049 1.00 91.62 146 TRP A N 1
ATOM 1264 C CA . TRP A 1 146 ? 21.962 7.904 -33.897 1.00 91.62 146 TRP A CA 1
ATOM 1265 C C . TRP A 1 146 ? 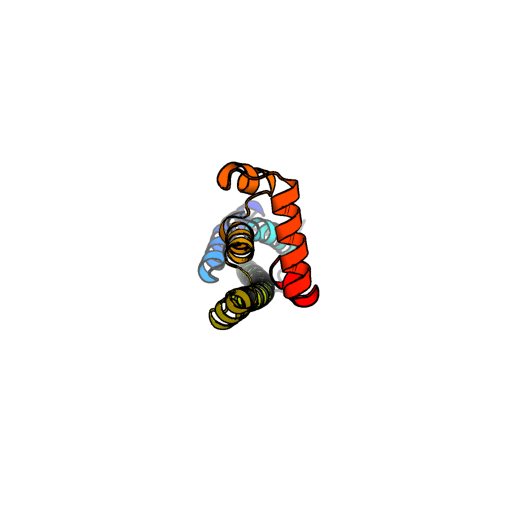20.519 7.822 -33.393 1.00 91.62 146 TRP A C 1
ATOM 1267 O O . TRP A 1 146 ? 19.726 7.081 -33.972 1.00 91.62 146 TRP A O 1
ATOM 1277 N N . GLU A 1 147 ? 20.151 8.635 -32.400 1.00 87.88 147 GLU A N 1
ATOM 1278 C CA . GLU A 1 147 ? 18.772 8.746 -31.904 1.00 87.88 147 GLU A CA 1
ATOM 1279 C C . GLU A 1 147 ? 17.793 9.117 -33.024 1.00 87.88 147 GLU A C 1
ATOM 1281 O O . GLU A 1 147 ? 16.784 8.439 -33.235 1.00 87.88 147 GLU A O 1
ATOM 1286 N N . SER A 1 148 ? 18.105 10.174 -33.779 1.00 88.12 148 SER A N 1
ATOM 1287 C CA . SER A 1 148 ? 17.258 10.663 -34.871 1.00 88.12 148 SER A CA 1
ATOM 1288 C C . SER A 1 148 ? 17.033 9.592 -35.945 1.00 88.12 148 SER A C 1
ATOM 1290 O O . SER A 1 148 ? 15.903 9.359 -36.387 1.00 88.12 148 SER A O 1
ATOM 1292 N N . GLN A 1 149 ? 18.090 8.862 -36.313 1.00 88.81 149 GLN A N 1
ATOM 1293 C CA . GLN A 1 149 ? 18.006 7.765 -37.278 1.00 88.81 149 GLN A CA 1
ATOM 1294 C C . GLN A 1 149 ? 17.193 6.576 -36.750 1.00 88.81 149 GLN A C 1
ATOM 1296 O O . GLN A 1 149 ? 16.388 6.011 -37.492 1.00 88.81 149 GLN A O 1
ATOM 1301 N N . VAL A 1 150 ? 17.364 6.208 -35.476 1.00 88.25 150 VAL A N 1
ATOM 1302 C CA . VAL A 1 150 ? 16.586 5.138 -34.834 1.00 88.25 150 VAL A CA 1
ATOM 1303 C C . VAL A 1 150 ? 15.107 5.514 -34.774 1.00 88.25 150 VAL A C 1
ATOM 1305 O O . VAL A 1 150 ? 14.253 4.715 -35.156 1.00 88.25 150 VAL A O 1
ATOM 1308 N N . ARG A 1 151 ? 14.786 6.750 -34.379 1.00 85.75 151 ARG A N 1
ATOM 1309 C CA . ARG A 1 151 ? 13.409 7.259 -34.346 1.00 85.75 151 ARG A CA 1
ATOM 1310 C C . ARG A 1 151 ? 12.764 7.261 -35.733 1.00 85.75 151 ARG A C 1
ATOM 1312 O O . ARG A 1 151 ? 11.600 6.882 -35.856 1.00 85.75 151 ARG A O 1
ATOM 1319 N N . GLY A 1 152 ? 13.516 7.644 -36.766 1.00 85.38 152 GLY A N 1
ATOM 1320 C CA . GLY A 1 152 ? 13.057 7.606 -38.156 1.00 85.38 152 GLY A CA 1
ATOM 1321 C C . GLY A 1 152 ? 12.730 6.192 -38.642 1.00 85.38 152 GLY A C 1
ATOM 1322 O O . GLY A 1 152 ? 11.710 5.997 -39.297 1.00 85.38 152 GLY A O 1
ATOM 1323 N N . LYS A 1 153 ? 13.551 5.199 -38.277 1.00 84.44 153 LYS A N 1
ATOM 1324 C CA . LYS A 1 153 ? 13.369 3.796 -38.686 1.00 84.44 153 LYS A CA 1
ATOM 1325 C C . LYS A 1 153 ? 12.270 3.061 -37.921 1.00 84.44 153 LYS A C 1
ATOM 1327 O O . LYS A 1 153 ? 11.504 2.318 -38.520 1.00 84.44 153 LYS A O 1
ATOM 1332 N N . LEU A 1 154 ? 12.178 3.260 -36.606 1.00 80.25 154 LEU A N 1
ATOM 1333 C CA . LEU A 1 154 ? 11.170 2.587 -35.775 1.00 80.25 154 LEU A CA 1
ATOM 1334 C C . LEU A 1 154 ? 9.789 3.235 -35.892 1.00 80.25 154 LEU A C 1
ATOM 1336 O O . LEU A 1 154 ? 8.772 2.601 -35.619 1.00 80.25 154 LEU A O 1
ATOM 1340 N N . GLY A 1 155 ? 9.735 4.495 -36.316 1.00 79.12 155 GLY A N 1
ATOM 1341 C CA . GLY A 1 155 ? 8.509 5.270 -36.340 1.00 79.12 155 GLY A CA 1
ATOM 1342 C C . GLY A 1 155 ? 8.084 5.710 -34.938 1.00 79.12 155 GLY A C 1
ATOM 1343 O O . GLY A 1 155 ? 8.335 5.063 -33.918 1.00 79.12 155 GLY A O 1
ATOM 1344 N N . GLU A 1 156 ? 7.391 6.844 -34.877 1.00 73.50 156 GLU A N 1
ATOM 1345 C CA . GLU A 1 156 ? 7.103 7.529 -33.615 1.00 73.50 156 GLU A CA 1
ATOM 1346 C C . GLU A 1 156 ? 6.231 6.704 -32.658 1.00 73.50 156 GLU A C 1
ATOM 1348 O O . GLU A 1 156 ? 6.388 6.776 -31.440 1.00 73.50 156 GLU A O 1
ATOM 1353 N N . LYS A 1 157 ? 5.341 5.868 -33.203 1.00 67.44 157 LYS A N 1
ATOM 1354 C CA . LYS A 1 157 ? 4.451 5.015 -32.411 1.00 67.44 157 LYS A CA 1
ATOM 1355 C C . LYS A 1 157 ? 5.201 3.900 -31.678 1.00 67.44 157 LYS A C 1
ATOM 1357 O O . LYS A 1 157 ? 4.856 3.621 -30.537 1.00 67.44 157 LYS A O 1
ATOM 1362 N N . ILE A 1 158 ? 6.196 3.275 -32.314 1.00 69.38 158 ILE A N 1
ATOM 1363 C CA . ILE A 1 158 ? 7.014 2.223 -31.688 1.00 69.38 158 ILE A CA 1
ATOM 1364 C C . ILE A 1 158 ? 8.029 2.866 -30.744 1.00 69.38 158 ILE A C 1
ATOM 1366 O O . ILE A 1 158 ? 8.208 2.395 -29.627 1.00 69.38 158 ILE A O 1
ATOM 1370 N N . PHE A 1 159 ? 8.624 3.994 -31.139 1.00 72.69 159 PHE A N 1
ATOM 1371 C CA . PHE A 1 159 ? 9.572 4.723 -30.297 1.00 72.69 159 PHE A CA 1
ATOM 1372 C C . PHE A 1 159 ? 8.954 5.156 -28.954 1.00 72.69 159 PHE A C 1
ATOM 1374 O O . PHE A 1 159 ? 9.543 4.903 -27.911 1.00 72.69 159 PHE A O 1
ATOM 1381 N N . ARG A 1 160 ? 7.723 5.695 -28.957 1.00 70.44 160 ARG A N 1
ATOM 1382 C CA . ARG A 1 160 ? 6.962 6.035 -27.730 1.00 70.44 160 ARG A CA 1
ATOM 1383 C C . ARG A 1 160 ? 6.525 4.829 -26.888 1.00 70.44 160 ARG A C 1
ATOM 1385 O O . ARG A 1 160 ? 5.991 5.007 -25.803 1.00 70.44 160 ARG A O 1
ATOM 1392 N N . GLN A 1 161 ? 6.615 3.614 -27.424 1.00 66.00 161 GLN A N 1
ATOM 1393 C CA . GLN A 1 161 ? 6.349 2.397 -26.653 1.00 66.00 161 GLN A CA 1
ATOM 1394 C C . GLN A 1 161 ? 7.619 1.854 -25.995 1.00 66.00 161 GLN A C 1
ATOM 1396 O O . GLN A 1 161 ? 7.515 1.075 -25.053 1.00 66.00 161 GLN A O 1
ATOM 1401 N N . LEU A 1 162 ? 8.797 2.238 -26.496 1.00 66.94 162 LEU A N 1
ATOM 1402 C CA . LEU A 1 162 ? 10.098 1.819 -25.977 1.00 66.94 162 LEU A CA 1
ATOM 1403 C C . LEU A 1 162 ? 10.623 2.759 -24.877 1.00 66.94 162 LEU A C 1
ATOM 1405 O O . LEU A 1 162 ? 11.347 2.297 -23.997 1.00 66.94 162 LEU A O 1
ATOM 1409 N N . PHE A 1 163 ? 10.236 4.037 -24.917 1.00 64.38 163 PHE A N 1
ATOM 1410 C CA . PHE A 1 163 ? 10.621 5.100 -23.982 1.00 64.38 163 PHE A CA 1
ATOM 1411 C C . PHE A 1 163 ? 9.389 5.781 -23.391 1.00 64.38 163 PHE A C 1
ATOM 1413 O O . PHE A 1 163 ? 9.408 6.057 -22.171 1.00 64.38 163 PHE A O 1
#

pLDDT: mean 79.88, std 9.93, range [36.22, 93.88]